Protein AF-A0A3D1D3R8-F1 (afdb_monomer_lite)

pLDDT: mean 83.35, std 15.34, range [38.34, 97.12]

Sequence (137 aa):
TVDLNFDRALYWVEAGAQPTDTVRNILKGEGVYMMKHLRGGVKKGAFDEAACQQKYDAWKAAKEQKLNAALDAQSKSRQEAATKALEAEKKVNEAIAKKVADKKAAEAAAKAEAEAAKAAEAAQAAEADNAEAPAEA

Structure (mmCIF, N/CA/C/O backbone):
data_AF-A0A3D1D3R8-F1
#
_entry.id   AF-A0A3D1D3R8-F1
#
loop_
_atom_site.group_PDB
_atom_site.id
_atom_site.type_symbol
_atom_site.label_atom_id
_atom_site.label_alt_id
_atom_site.label_comp_id
_atom_site.label_asym_id
_atom_site.label_entity_id
_atom_site.label_seq_id
_atom_site.pdbx_PDB_ins_code
_atom_site.Cartn_x
_atom_site.Cartn_y
_atom_site.Cartn_z
_atom_site.occupancy
_atom_site.B_iso_or_equiv
_atom_site.auth_seq_id
_atom_site.auth_comp_id
_atom_site.auth_asym_id
_atom_site.auth_atom_id
_atom_site.pdbx_PDB_model_num
ATOM 1 N N . THR A 1 1 ? -9.600 6.268 -8.036 1.00 74.12 1 THR A N 1
ATOM 2 C CA . THR A 1 1 ? -8.687 5.739 -9.069 1.00 74.12 1 THR A CA 1
ATOM 3 C C . THR A 1 1 ? -8.212 6.890 -9.924 1.00 74.12 1 THR A C 1
ATOM 5 O O . THR A 1 1 ? -8.973 7.838 -10.079 1.00 74.12 1 THR A O 1
ATOM 8 N N . VAL A 1 2 ? -6.966 6.859 -10.396 1.00 85.25 2 VAL A N 1
ATOM 9 C CA . VAL A 1 2 ? -6.411 7.865 -11.314 1.00 85.25 2 VAL A CA 1
ATOM 10 C C . VAL A 1 2 ? -6.528 7.315 -12.732 1.00 85.25 2 VAL A C 1
ATOM 12 O O . VAL A 1 2 ? -6.186 6.158 -12.949 1.00 85.25 2 VAL A O 1
ATOM 15 N N . ASP A 1 3 ? -7.024 8.121 -13.668 1.00 91.19 3 ASP A N 1
ATOM 16 C CA . ASP A 1 3 ? -7.025 7.780 -15.091 1.00 91.19 3 ASP A CA 1
ATOM 17 C C . ASP A 1 3 ? -5.826 8.452 -15.773 1.00 91.19 3 ASP A C 1
ATOM 19 O O . ASP A 1 3 ? -5.622 9.664 -15.653 1.00 91.19 3 ASP A O 1
ATOM 23 N N . LEU A 1 4 ? -4.989 7.650 -16.426 1.00 91.69 4 LEU A N 1
ATOM 24 C CA . LEU A 1 4 ? -3.727 8.080 -17.014 1.00 91.69 4 LEU A CA 1
ATOM 25 C C . LEU A 1 4 ? -3.515 7.380 -18.356 1.00 91.69 4 LEU A C 1
ATOM 27 O O . LEU A 1 4 ? -3.415 6.158 -18.429 1.00 91.69 4 LEU A O 1
ATOM 31 N N . ASN A 1 5 ? -3.312 8.171 -19.412 1.00 95.12 5 ASN A N 1
ATOM 32 C CA . ASN A 1 5 ? -2.810 7.644 -20.676 1.00 95.12 5 ASN A CA 1
ATOM 33 C C . ASN A 1 5 ? -1.328 7.251 -20.527 1.00 95.12 5 ASN A C 1
ATOM 35 O O . ASN A 1 5 ? -0.433 8.104 -20.557 1.00 95.12 5 ASN A O 1
ATOM 39 N N . PHE A 1 6 ? -1.088 5.953 -20.346 1.00 93.31 6 PHE A N 1
ATOM 40 C CA . PHE A 1 6 ? 0.223 5.392 -20.027 1.00 93.31 6 PHE A CA 1
ATOM 41 C C . PHE A 1 6 ? 1.275 5.679 -21.102 1.00 93.31 6 PHE A C 1
ATOM 43 O O . PHE A 1 6 ? 2.346 6.208 -20.793 1.00 93.31 6 PHE A O 1
ATOM 50 N N . ASP A 1 7 ? 0.957 5.394 -22.365 1.00 93.44 7 ASP A N 1
ATOM 51 C CA . ASP A 1 7 ? 1.889 5.571 -23.481 1.00 93.44 7 ASP A CA 1
ATOM 52 C C . ASP A 1 7 ? 2.272 7.036 -23.654 1.00 93.44 7 ASP A C 1
ATOM 54 O O . ASP A 1 7 ? 3.442 7.367 -23.888 1.00 93.44 7 ASP A O 1
ATOM 58 N N . ARG A 1 8 ? 1.302 7.944 -23.477 1.00 96.12 8 ARG A N 1
ATOM 59 C CA . ARG A 1 8 ? 1.583 9.367 -23.624 1.00 96.12 8 ARG A CA 1
ATOM 60 C C . ARG A 1 8 ? 2.390 9.929 -22.460 1.00 96.12 8 ARG A C 1
ATOM 62 O O . ARG A 1 8 ? 3.272 10.762 -22.683 1.00 96.12 8 ARG A O 1
ATOM 69 N N . ALA A 1 9 ? 2.129 9.468 -21.241 1.00 95.50 9 ALA A N 1
ATOM 70 C CA . ALA A 1 9 ? 2.942 9.817 -20.083 1.00 95.50 9 ALA A CA 1
ATOM 71 C C . ALA A 1 9 ? 4.386 9.324 -20.259 1.00 95.50 9 ALA A C 1
ATOM 73 O O . ALA A 1 9 ? 5.330 10.082 -20.029 1.00 95.50 9 ALA A O 1
ATOM 74 N N . LEU A 1 10 ? 4.562 8.090 -20.737 1.00 95.00 10 LEU A N 1
ATOM 75 C CA . LEU A 1 10 ? 5.874 7.511 -21.002 1.00 95.00 10 LEU A CA 1
ATOM 76 C C . LEU A 1 10 ? 6.649 8.316 -22.047 1.00 95.00 10 LEU A C 1
ATOM 78 O O . LEU A 1 10 ? 7.801 8.668 -21.797 1.00 95.00 10 LEU A O 1
ATOM 82 N N . TYR A 1 11 ? 6.006 8.688 -23.158 1.00 95.94 11 TYR A N 1
ATOM 83 C CA . TYR A 1 11 ? 6.613 9.541 -24.183 1.00 95.94 11 TYR A CA 1
ATOM 84 C C . TYR A 1 11 ? 7.186 10.836 -23.594 1.00 95.94 11 TYR A C 1
ATOM 86 O O . TYR A 1 11 ? 8.342 11.174 -23.843 1.00 95.94 11 TYR A O 1
ATOM 94 N N . TRP A 1 12 ? 6.399 11.566 -22.799 1.00 96.12 12 TRP A N 1
ATOM 95 C CA . TRP A 1 12 ? 6.833 12.861 -22.270 1.00 96.12 12 TRP A CA 1
ATOM 96 C C . TRP A 1 12 ? 7.988 12.722 -21.281 1.00 96.12 12 TRP A C 1
ATOM 98 O O . TRP A 1 12 ? 8.926 13.519 -21.310 1.00 96.12 12 TRP A O 1
ATOM 108 N N . VAL A 1 13 ? 7.959 11.695 -20.430 1.00 94.56 13 VAL A N 1
ATOM 109 C CA . VAL A 1 13 ? 9.050 11.433 -19.482 1.00 94.56 13 VAL A CA 1
ATOM 110 C C . VAL A 1 13 ? 10.314 10.957 -20.211 1.00 94.56 13 VAL A C 1
ATOM 112 O O . VAL A 1 13 ? 11.423 11.294 -19.794 1.00 94.56 13 VAL A O 1
ATOM 115 N N . GLU A 1 14 ? 10.187 10.204 -21.306 1.00 93.00 14 GLU A N 1
ATOM 116 C CA . GLU A 1 14 ? 11.317 9.867 -22.183 1.00 93.00 14 GLU A CA 1
ATOM 117 C C . GLU A 1 14 ? 11.885 11.104 -22.896 1.00 93.00 14 GLU A C 1
ATOM 119 O O . GLU A 1 14 ? 13.104 11.218 -23.009 1.00 93.00 14 GLU A O 1
ATOM 124 N N . ALA A 1 15 ? 11.035 12.060 -23.281 1.00 95.44 15 ALA A N 1
ATOM 125 C CA . ALA A 1 15 ? 11.423 13.337 -23.886 1.00 95.44 15 ALA A CA 1
ATOM 126 C C . ALA A 1 15 ? 12.019 14.359 -22.891 1.00 95.44 15 ALA A C 1
ATOM 128 O O . ALA A 1 15 ? 12.340 15.479 -23.280 1.00 95.44 15 ALA A O 1
ATOM 129 N N . GLY A 1 16 ? 12.178 13.994 -21.613 1.00 94.06 16 GLY A N 1
ATOM 130 C CA . GLY A 1 16 ? 12.835 14.829 -20.603 1.00 94.06 16 GLY A CA 1
ATOM 131 C C . GLY A 1 16 ? 11.898 15.666 -19.730 1.00 94.06 16 GLY A C 1
ATOM 132 O O . GLY A 1 16 ? 12.381 16.531 -18.999 1.00 94.06 16 GLY A O 1
ATOM 133 N N . ALA A 1 17 ? 10.585 15.409 -19.745 1.00 95.94 17 ALA A N 1
ATOM 134 C CA . ALA A 1 17 ? 9.653 16.092 -18.849 1.00 95.94 17 ALA A CA 1
ATOM 135 C C . ALA A 1 17 ? 10.089 15.973 -17.374 1.00 95.94 17 ALA A C 1
ATOM 137 O O . ALA A 1 17 ? 10.500 14.905 -16.911 1.00 95.94 17 ALA A O 1
ATOM 138 N N . GLN A 1 18 ? 9.973 17.078 -16.634 1.00 95.31 18 GLN A N 1
ATOM 139 C CA . GLN A 1 18 ? 10.277 17.161 -15.204 1.00 95.31 18 GLN A CA 1
ATOM 140 C C . GLN A 1 18 ? 8.975 17.232 -14.394 1.00 95.31 18 GLN A C 1
ATOM 142 O O . GLN A 1 18 ? 8.471 18.325 -14.136 1.00 95.31 18 GLN A O 1
ATOM 147 N N . PRO A 1 19 ? 8.389 16.086 -14.002 1.00 95.94 19 PRO A N 1
ATOM 148 C CA . PRO A 1 19 ? 7.198 16.085 -13.169 1.00 95.94 19 PRO A CA 1
ATOM 149 C C . PRO A 1 19 ? 7.514 16.573 -11.752 1.00 95.94 19 PRO A C 1
ATOM 151 O O . PRO A 1 19 ? 8.565 16.260 -11.175 1.00 95.94 19 PRO A O 1
ATOM 154 N N . THR A 1 20 ? 6.550 17.289 -11.176 1.00 97.12 20 THR A N 1
ATOM 155 C CA . THR A 1 20 ? 6.524 17.650 -9.754 1.00 97.12 20 THR A CA 1
ATOM 156 C C . THR A 1 20 ? 6.398 16.404 -8.878 1.00 97.12 20 THR A C 1
ATOM 158 O O . THR A 1 20 ? 6.090 15.315 -9.366 1.00 97.12 20 THR A O 1
ATOM 161 N N . ASP A 1 21 ? 6.650 16.531 -7.575 1.00 96.62 21 ASP A N 1
ATOM 162 C CA . ASP A 1 21 ? 6.823 15.357 -6.714 1.00 96.62 21 ASP A CA 1
ATOM 163 C C . ASP A 1 21 ? 5.560 14.487 -6.594 1.00 96.62 21 ASP A C 1
ATOM 165 O O . ASP A 1 21 ? 5.625 13.265 -6.727 1.00 96.62 21 ASP A O 1
ATOM 169 N N . THR A 1 22 ? 4.383 15.106 -6.479 1.00 95.94 22 THR A N 1
ATOM 170 C CA . THR A 1 22 ? 3.102 14.385 -6.466 1.00 95.94 22 THR A CA 1
ATOM 171 C C . THR A 1 22 ? 2.862 13.630 -7.775 1.00 95.94 22 THR A C 1
ATOM 173 O O . THR A 1 22 ? 2.539 12.443 -7.753 1.00 95.94 22 THR A O 1
ATOM 176 N N . VAL A 1 23 ? 3.083 14.280 -8.924 1.00 95.38 23 VAL A N 1
ATOM 177 C CA . VAL A 1 23 ? 2.919 13.654 -10.248 1.00 95.38 23 VAL A CA 1
ATOM 178 C C . VAL A 1 23 ? 3.936 12.532 -10.435 1.00 95.38 23 VAL A C 1
ATOM 180 O O . VAL A 1 23 ? 3.599 11.454 -10.915 1.00 95.38 23 VAL A O 1
ATOM 183 N N . ARG A 1 24 ? 5.177 12.739 -9.995 1.00 95.25 24 ARG A N 1
ATOM 184 C CA . ARG A 1 24 ? 6.228 11.722 -10.023 1.00 95.25 24 ARG A CA 1
ATOM 185 C C . ARG A 1 24 ? 5.827 10.492 -9.210 1.00 95.25 24 ARG A C 1
ATOM 187 O O . ARG A 1 24 ? 6.070 9.377 -9.665 1.00 95.25 24 ARG A O 1
ATOM 194 N N . ASN A 1 25 ? 5.213 10.673 -8.043 1.00 94.62 25 ASN A N 1
ATOM 195 C CA . ASN A 1 25 ? 4.735 9.564 -7.217 1.00 94.62 25 ASN A CA 1
ATOM 196 C C . ASN A 1 25 ? 3.602 8.790 -7.898 1.00 94.62 25 ASN A C 1
ATOM 198 O O . ASN A 1 25 ? 3.648 7.561 -7.909 1.00 94.62 25 ASN A O 1
ATOM 202 N N . ILE A 1 26 ? 2.666 9.485 -8.550 1.00 94.25 26 ILE A N 1
ATOM 203 C CA . ILE A 1 26 ? 1.611 8.857 -9.361 1.00 94.25 26 ILE A CA 1
ATOM 204 C C . ILE A 1 26 ? 2.233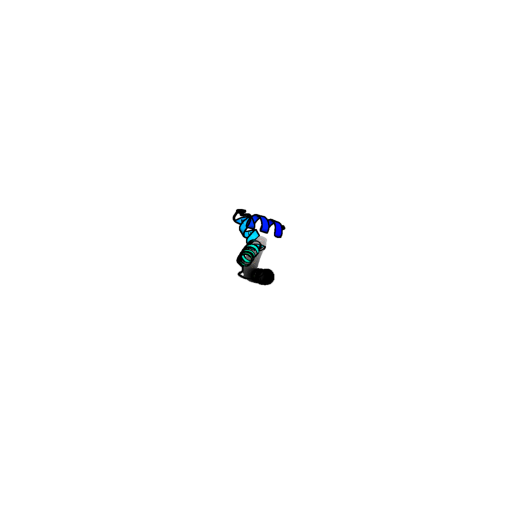 8.045 -10.507 1.00 94.25 26 ILE A C 1
ATOM 206 O O . ILE A 1 26 ? 1.997 6.846 -10.616 1.00 94.25 26 ILE A O 1
ATOM 210 N N . LEU A 1 27 ? 3.125 8.643 -11.302 1.00 95.00 27 LEU A N 1
ATOM 211 C CA . LEU A 1 27 ? 3.781 7.977 -12.437 1.00 95.00 27 LEU A CA 1
ATOM 212 C C . LEU A 1 27 ? 4.658 6.780 -12.020 1.00 95.00 27 LEU A C 1
ATOM 214 O O . LEU A 1 27 ? 4.798 5.811 -12.768 1.00 95.00 27 LEU A O 1
ATOM 218 N N . LYS A 1 28 ? 5.273 6.829 -10.832 1.00 92.62 28 LYS A N 1
ATOM 219 C CA . LYS A 1 28 ? 5.991 5.690 -10.229 1.00 92.62 28 LYS A CA 1
ATOM 220 C C . LYS A 1 28 ? 5.037 4.594 -9.748 1.00 92.62 28 LYS A C 1
ATOM 222 O O . LYS A 1 28 ? 5.404 3.417 -9.767 1.00 92.62 28 LYS A O 1
ATOM 227 N N . GLY A 1 29 ? 3.863 4.978 -9.254 1.00 92.19 29 GLY A N 1
ATOM 228 C CA . GLY A 1 29 ? 2.794 4.074 -8.840 1.00 92.19 29 GLY A CA 1
ATOM 229 C C . GLY A 1 29 ? 2.266 3.271 -10.019 1.00 92.19 29 GLY A C 1
ATOM 230 O O . GLY A 1 29 ? 2.309 2.046 -9.964 1.00 92.19 29 GLY A O 1
ATOM 231 N N . GLU A 1 30 ? 1.903 3.972 -11.093 1.00 91.62 30 GLU A N 1
ATOM 232 C CA . GLU A 1 30 ? 1.314 3.391 -12.308 1.00 91.62 30 GLU A CA 1
ATOM 233 C C . GLU A 1 30 ? 2.313 2.619 -13.183 1.00 91.62 30 GLU A C 1
ATOM 235 O O . GLU A 1 30 ? 1.916 1.856 -14.054 1.00 91.62 30 GLU A O 1
ATOM 240 N N . GLY A 1 31 ? 3.621 2.784 -12.957 1.00 93.81 31 GLY A N 1
ATOM 241 C CA . GLY A 1 31 ? 4.661 1.990 -13.625 1.00 93.81 31 GLY A CA 1
ATOM 242 C C . GLY A 1 31 ? 5.349 2.663 -14.810 1.00 93.81 31 GLY A C 1
ATOM 243 O O . GLY A 1 31 ? 6.302 2.102 -15.350 1.00 93.81 31 GLY A O 1
ATOM 244 N N . VAL A 1 32 ? 4.985 3.900 -15.155 1.00 95.12 32 VAL A N 1
ATOM 245 C CA . VAL A 1 32 ? 5.609 4.677 -16.247 1.00 95.12 32 VAL A CA 1
ATOM 246 C C . VAL A 1 32 ? 7.132 4.763 -16.076 1.00 95.12 32 VAL A C 1
ATOM 248 O O . VAL A 1 32 ? 7.898 4.534 -17.012 1.00 95.12 32 VAL A O 1
ATOM 251 N N . TYR A 1 33 ? 7.602 5.021 -14.852 1.00 94.56 33 TYR A N 1
ATOM 252 C CA . TYR A 1 33 ? 9.040 5.066 -14.558 1.00 94.56 33 TYR A CA 1
ATOM 253 C C . TYR A 1 33 ? 9.728 3.696 -14.632 1.00 94.56 33 TYR A C 1
ATOM 255 O O . TYR A 1 33 ? 10.904 3.637 -14.997 1.00 94.56 33 TYR A O 1
ATOM 263 N N . MET A 1 34 ? 9.020 2.609 -14.308 1.00 95.06 34 MET A N 1
ATOM 264 C CA . MET A 1 34 ? 9.567 1.256 -14.427 1.00 95.06 34 MET A CA 1
ATOM 265 C C . MET A 1 34 ? 9.744 0.886 -15.901 1.00 95.06 34 MET A C 1
ATOM 267 O O . MET A 1 34 ? 10.822 0.451 -16.302 1.00 95.06 34 MET A O 1
ATOM 271 N N . MET A 1 35 ? 8.736 1.167 -16.730 1.00 94.19 35 MET A N 1
ATOM 272 C CA . MET A 1 35 ? 8.809 0.924 -18.170 1.00 94.19 35 MET A CA 1
ATOM 273 C C . MET A 1 35 ? 9.924 1.743 -18.830 1.00 94.19 35 MET A C 1
ATOM 275 O O . MET A 1 35 ? 10.701 1.209 -19.619 1.00 94.19 35 MET A O 1
ATOM 279 N N . LYS A 1 36 ? 10.096 3.013 -18.435 1.00 94.56 36 LYS A N 1
ATOM 280 C CA . LYS A 1 36 ? 11.226 3.843 -18.887 1.00 94.56 36 LYS A CA 1
ATOM 281 C C . LYS A 1 36 ? 12.584 3.234 -18.529 1.00 94.56 36 LYS A C 1
ATOM 283 O O . LYS A 1 36 ? 13.505 3.272 -19.345 1.00 94.56 36 LYS A O 1
ATOM 288 N N . HIS A 1 37 ? 12.739 2.707 -17.313 1.00 93.81 37 HIS A N 1
ATOM 289 C CA . HIS A 1 37 ? 13.988 2.075 -16.885 1.00 93.81 37 HIS A CA 1
ATOM 290 C C . HIS A 1 37 ? 14.298 0.827 -17.720 1.00 93.81 37 HIS A C 1
ATOM 292 O O . HIS A 1 37 ? 15.410 0.695 -18.234 1.00 93.81 37 HIS A O 1
ATOM 298 N N . LEU A 1 38 ? 13.303 -0.041 -17.915 1.00 94.56 38 LEU A N 1
ATOM 299 C CA . LEU A 1 38 ? 13.461 -1.277 -18.678 1.00 94.56 38 LEU A CA 1
ATOM 300 C C . LEU A 1 38 ? 13.737 -1.001 -20.162 1.00 94.56 38 LEU A C 1
ATOM 302 O O . LEU A 1 38 ? 14.704 -1.535 -20.703 1.00 94.56 38 LEU A O 1
ATOM 306 N N . ARG A 1 39 ? 12.997 -0.079 -20.792 1.00 92.75 39 ARG A N 1
ATOM 307 C CA . ARG A 1 39 ? 13.273 0.385 -22.165 1.00 92.75 39 ARG A CA 1
ATOM 308 C C . ARG A 1 39 ? 14.656 1.003 -22.317 1.00 92.75 39 ARG A C 1
ATOM 310 O O . ARG A 1 39 ? 15.290 0.840 -23.353 1.00 92.75 39 ARG A O 1
ATOM 317 N N . GLY A 1 40 ? 15.151 1.693 -21.291 1.00 93.31 40 GLY A N 1
ATOM 318 C CA . GLY A 1 40 ? 16.531 2.173 -21.256 1.00 93.31 40 GLY A CA 1
ATOM 319 C C . GLY A 1 40 ? 17.557 1.035 -21.311 1.00 93.31 40 GLY A C 1
ATOM 320 O O . GLY A 1 40 ? 18.598 1.196 -21.942 1.00 93.31 40 GLY A O 1
ATOM 321 N N . GLY A 1 41 ? 17.259 -0.111 -20.693 1.00 92.44 41 GLY A N 1
ATOM 322 C CA . GLY A 1 41 ? 18.051 -1.340 -20.801 1.00 92.44 41 GLY A CA 1
ATOM 323 C C . GLY A 1 41 ? 18.001 -1.953 -22.201 1.00 92.44 41 GLY A C 1
ATOM 324 O O . GLY A 1 41 ? 19.051 -2.288 -22.745 1.00 92.44 41 GLY A O 1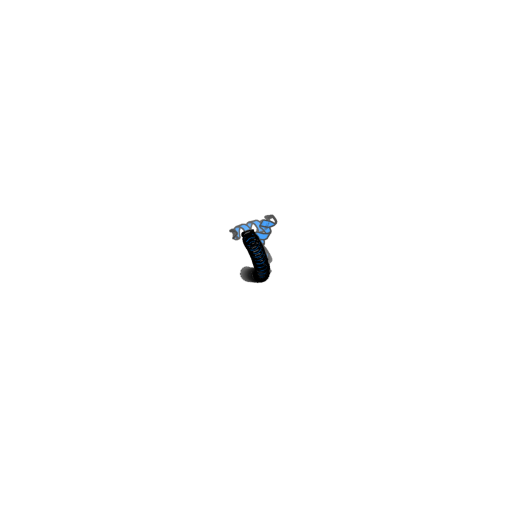
ATOM 325 N N . VAL A 1 42 ? 16.815 -2.002 -22.817 1.00 94.19 42 VAL A N 1
ATOM 326 C CA . VAL A 1 42 ? 16.640 -2.480 -24.202 1.00 94.19 42 VAL A CA 1
ATOM 327 C C . VAL A 1 42 ? 17.410 -1.610 -25.197 1.00 94.19 42 VAL A C 1
ATOM 329 O O . VAL A 1 42 ? 18.196 -2.126 -25.984 1.00 94.19 42 VAL A O 1
ATOM 332 N N . LYS A 1 43 ? 17.283 -0.277 -25.108 1.00 92.19 43 LYS A N 1
ATOM 333 C CA . LYS A 1 43 ? 18.021 0.676 -25.965 1.00 92.19 43 LYS A CA 1
ATOM 334 C C . LYS A 1 43 ? 19.544 0.536 -25.833 1.00 92.19 43 LYS A C 1
ATOM 336 O O . LYS A 1 43 ? 20.271 0.874 -26.758 1.00 92.19 43 LYS A O 1
ATOM 341 N N . LYS A 1 44 ? 20.024 0.054 -24.684 1.00 94.81 44 LYS A N 1
ATOM 342 C CA . LYS A 1 44 ? 21.444 -0.219 -24.415 1.00 94.81 44 LYS A CA 1
ATOM 343 C C . LYS A 1 44 ? 21.868 -1.654 -24.759 1.00 94.81 44 LYS A C 1
ATOM 345 O O . LYS A 1 44 ? 23.024 -1.993 -24.536 1.00 94.81 44 LYS A O 1
ATOM 350 N N . GLY A 1 45 ? 20.959 -2.490 -25.262 1.00 92.12 45 GLY A N 1
ATOM 351 C CA . GLY A 1 45 ? 21.234 -3.880 -25.633 1.00 92.12 45 GLY A CA 1
ATOM 352 C C . GLY A 1 45 ? 21.387 -4.843 -24.452 1.00 92.12 45 GLY A C 1
ATOM 353 O O . GLY A 1 45 ? 21.944 -5.920 -24.624 1.00 92.12 45 GLY A O 1
ATOM 354 N N . ALA A 1 46 ? 20.921 -4.485 -23.250 1.00 93.19 46 ALA A N 1
ATOM 355 C CA . ALA A 1 46 ? 21.047 -5.350 -22.073 1.00 93.19 46 ALA A CA 1
ATOM 356 C C . ALA A 1 46 ? 20.104 -6.570 -22.112 1.00 93.19 46 ALA A C 1
ATOM 358 O O . ALA A 1 46 ? 20.387 -7.584 -21.478 1.00 93.19 46 ALA A O 1
ATOM 359 N N . PHE A 1 47 ? 18.958 -6.445 -22.785 1.00 93.75 47 PHE A N 1
ATOM 360 C CA . PHE A 1 47 ? 17.956 -7.493 -23.009 1.00 93.75 47 PHE A CA 1
ATOM 361 C C . PHE A 1 47 ? 16.972 -7.039 -24.103 1.00 93.75 47 PHE A C 1
ATOM 363 O O . PHE A 1 47 ? 16.996 -5.876 -24.507 1.00 93.75 47 PHE A O 1
ATOM 370 N N . ASP A 1 48 ? 16.120 -7.944 -24.583 1.00 93.94 48 ASP A N 1
ATOM 371 C CA . ASP A 1 48 ? 15.143 -7.689 -25.646 1.00 93.94 48 ASP A CA 1
ATOM 372 C C . ASP A 1 48 ? 13.809 -7.108 -25.131 1.00 93.94 48 ASP A C 1
ATOM 374 O O . ASP A 1 48 ? 13.545 -7.001 -23.928 1.00 93.94 48 ASP A O 1
ATOM 378 N N . GLU A 1 49 ? 12.942 -6.699 -26.060 1.00 90.62 49 GLU A N 1
ATOM 379 C CA . GLU A 1 49 ? 11.616 -6.158 -25.732 1.00 90.62 49 GLU A CA 1
ATOM 380 C C . GLU A 1 49 ? 10.714 -7.194 -25.043 1.00 90.62 49 GLU A C 1
ATOM 382 O O . GLU A 1 49 ? 9.917 -6.838 -24.173 1.00 90.62 49 GLU A O 1
ATOM 387 N N . ALA A 1 50 ? 10.884 -8.481 -25.355 1.00 93.38 50 ALA A N 1
ATOM 388 C CA . ALA A 1 50 ? 10.134 -9.558 -24.718 1.00 93.38 50 ALA A CA 1
ATOM 389 C C . ALA A 1 50 ? 10.483 -9.683 -23.224 1.00 93.38 50 ALA A C 1
ATOM 391 O O . ALA A 1 50 ? 9.589 -9.685 -22.373 1.00 93.38 50 ALA A O 1
ATOM 392 N N . ALA A 1 51 ? 11.771 -9.695 -22.874 1.00 93.31 51 ALA A N 1
ATOM 393 C CA . ALA A 1 51 ? 12.220 -9.707 -21.485 1.00 93.31 51 ALA A CA 1
ATOM 394 C C . ALA A 1 51 ? 11.860 -8.408 -20.748 1.00 93.31 51 ALA A C 1
ATOM 396 O O . ALA A 1 51 ? 11.636 -8.430 -19.535 1.00 93.31 51 ALA A O 1
ATOM 397 N N . CYS A 1 52 ? 11.787 -7.275 -21.455 1.00 93.12 52 CYS A N 1
ATOM 398 C CA . CYS A 1 52 ? 11.275 -6.021 -20.901 1.00 93.12 52 CYS A CA 1
ATOM 399 C C . CYS A 1 52 ? 9.828 -6.182 -20.428 1.00 93.12 52 CYS A C 1
ATOM 401 O O . CYS A 1 52 ? 9.530 -5.871 -19.272 1.00 93.12 52 CYS A O 1
ATOM 403 N N . GLN A 1 53 ? 8.950 -6.706 -21.286 1.00 93.56 53 GLN A N 1
ATOM 404 C CA . GLN A 1 53 ? 7.543 -6.889 -20.944 1.00 93.56 53 GLN A CA 1
ATOM 405 C C . GLN A 1 53 ? 7.370 -7.890 -19.796 1.00 93.56 53 GLN A C 1
ATOM 407 O O . GLN A 1 53 ? 6.700 -7.582 -18.816 1.00 93.56 53 GLN A O 1
ATOM 412 N N . GLN A 1 54 ? 8.075 -9.025 -19.832 1.00 95.69 54 GLN A N 1
ATOM 413 C CA . GLN A 1 54 ? 8.019 -10.019 -18.753 1.00 95.69 54 GLN A CA 1
ATOM 414 C C . GLN A 1 54 ? 8.440 -9.447 -17.392 1.00 95.69 54 GLN A C 1
ATOM 416 O O . GLN A 1 54 ? 7.788 -9.691 -16.377 1.00 95.69 54 GLN A O 1
ATOM 421 N N . LYS A 1 55 ? 9.521 -8.657 -17.352 1.00 94.12 55 LYS A N 1
ATOM 422 C CA . LYS A 1 55 ? 9.970 -7.991 -16.118 1.00 94.12 55 LYS A CA 1
ATOM 423 C C . LYS A 1 55 ? 8.963 -6.950 -15.636 1.00 94.12 55 LYS A C 1
ATOM 425 O O . LYS A 1 55 ? 8.780 -6.802 -14.427 1.00 94.12 55 LYS A O 1
ATOM 430 N N . TYR A 1 56 ? 8.332 -6.231 -16.561 1.00 95.19 56 TYR A N 1
ATOM 431 C CA . TYR A 1 56 ? 7.298 -5.257 -16.238 1.00 95.19 56 TYR A CA 1
ATOM 432 C C . TYR A 1 56 ? 6.060 -5.929 -15.634 1.00 95.19 56 TYR A C 1
ATOM 434 O O . TYR A 1 56 ? 5.592 -5.507 -14.576 1.00 95.19 56 TYR A O 1
ATOM 442 N N . ASP A 1 57 ? 5.589 -7.015 -16.241 1.00 95.19 57 ASP A N 1
ATOM 443 C CA . ASP A 1 57 ? 4.425 -7.767 -15.769 1.00 95.19 57 ASP A CA 1
ATOM 444 C C . ASP A 1 57 ? 4.695 -8.409 -14.402 1.00 95.19 57 ASP A C 1
ATOM 446 O O . ASP A 1 57 ? 3.878 -8.298 -13.486 1.00 95.19 57 ASP A O 1
ATOM 450 N N . ALA A 1 58 ? 5.885 -8.990 -14.210 1.00 96.38 58 ALA A N 1
ATOM 451 C CA . ALA A 1 58 ? 6.310 -9.523 -12.917 1.00 96.38 58 ALA A CA 1
ATOM 452 C C . ALA A 1 58 ? 6.367 -8.433 -11.833 1.00 96.38 58 ALA A C 1
ATOM 454 O O . ALA A 1 58 ? 5.925 -8.643 -10.700 1.00 96.38 58 ALA A O 1
ATOM 455 N N . TRP A 1 59 ? 6.878 -7.246 -12.171 1.00 96.00 59 TRP A N 1
ATOM 456 C CA . TRP A 1 59 ? 6.877 -6.107 -11.257 1.00 96.00 59 TRP A CA 1
ATOM 457 C C . TRP A 1 59 ? 5.456 -5.660 -10.905 1.00 96.00 59 TRP A C 1
ATOM 459 O O . TRP A 1 59 ? 5.179 -5.397 -9.731 1.00 96.00 59 TRP A O 1
ATOM 469 N N . LYS A 1 60 ? 4.558 -5.597 -11.894 1.00 93.81 60 LYS A N 1
ATOM 470 C CA . LYS A 1 60 ? 3.162 -5.202 -11.696 1.00 93.81 60 LYS A CA 1
ATOM 471 C C . LYS A 1 60 ? 2.447 -6.181 -10.765 1.00 93.81 60 LYS A C 1
ATOM 473 O O . LYS A 1 60 ? 1.877 -5.748 -9.766 1.00 93.81 60 LYS A O 1
ATOM 478 N N . ALA A 1 61 ? 2.590 -7.483 -11.005 1.00 94.94 61 ALA A N 1
ATOM 479 C CA . ALA A 1 61 ? 2.037 -8.524 -10.143 1.00 94.94 61 ALA A CA 1
ATOM 480 C C . ALA A 1 61 ? 2.570 -8.425 -8.702 1.00 94.94 61 ALA A C 1
ATOM 482 O O . ALA A 1 61 ? 1.799 -8.441 -7.743 1.00 94.94 61 ALA A O 1
ATOM 483 N N . ALA A 1 62 ? 3.882 -8.238 -8.526 1.00 95.12 62 ALA A N 1
ATOM 484 C CA . ALA A 1 62 ? 4.476 -8.070 -7.199 1.00 95.12 62 ALA A CA 1
ATOM 485 C C . ALA A 1 62 ? 3.977 -6.799 -6.484 1.00 95.12 62 ALA A C 1
ATOM 487 O O . ALA A 1 62 ? 3.859 -6.773 -5.256 1.00 95.12 62 ALA A O 1
ATOM 488 N N . LYS A 1 63 ? 3.695 -5.725 -7.230 1.00 92.81 63 LYS A N 1
ATOM 489 C CA . LYS A 1 63 ? 3.138 -4.481 -6.687 1.00 92.81 63 LYS A CA 1
ATOM 490 C C . LYS A 1 63 ? 1.688 -4.667 -6.242 1.00 92.81 63 LYS A C 1
ATOM 492 O O . LYS A 1 63 ? 1.360 -4.265 -5.127 1.00 92.81 63 LYS A O 1
ATOM 497 N N . GLU A 1 64 ? 0.859 -5.302 -7.065 1.00 91.38 64 GLU A N 1
ATOM 498 C CA . GLU A 1 64 ? -0.533 -5.631 -6.734 1.00 91.38 64 GLU A CA 1
ATOM 499 C C . GLU A 1 64 ? -0.611 -6.527 -5.491 1.00 91.38 64 GLU A C 1
ATOM 501 O O . GLU A 1 64 ? -1.356 -6.226 -4.561 1.00 91.38 64 GLU A O 1
ATOM 506 N N . GLN A 1 65 ? 0.242 -7.551 -5.397 1.00 94.62 65 GLN A N 1
ATOM 507 C CA . GLN A 1 65 ? 0.336 -8.401 -4.206 1.00 94.62 65 GLN A CA 1
ATOM 508 C C . GLN A 1 65 ? 0.685 -7.607 -2.941 1.00 94.62 65 GLN A C 1
ATOM 510 O O . GLN A 1 65 ? 0.058 -7.797 -1.900 1.00 94.62 65 GLN A O 1
ATOM 515 N N . LYS A 1 66 ? 1.657 -6.689 -3.017 1.00 93.12 66 LYS A N 1
ATOM 516 C CA . LYS A 1 66 ? 2.029 -5.834 -1.877 1.00 93.12 66 LYS A CA 1
ATOM 517 C C . LYS A 1 66 ? 0.894 -4.902 -1.456 1.00 93.12 66 LYS A C 1
ATOM 519 O O . LYS A 1 66 ? 0.707 -4.692 -0.260 1.00 93.12 66 LYS A O 1
ATOM 524 N N . LEU A 1 67 ? 0.154 -4.346 -2.414 1.00 91.12 67 LEU A N 1
ATOM 525 C CA . LEU A 1 67 ? -0.997 -3.487 -2.128 1.00 91.12 67 LEU A CA 1
ATOM 526 C C . LEU A 1 67 ? -2.125 -4.273 -1.461 1.00 91.12 67 LEU A C 1
ATOM 528 O O . LEU A 1 67 ? -2.645 -3.822 -0.444 1.00 91.12 67 LEU A O 1
ATOM 532 N N . ASN A 1 68 ? -2.444 -5.461 -1.973 1.00 92.56 68 ASN A N 1
ATOM 533 C CA . ASN A 1 68 ? -3.450 -6.334 -1.373 1.00 92.56 68 ASN A CA 1
ATOM 534 C C . ASN A 1 68 ? -3.050 -6.747 0.049 1.00 92.56 68 ASN A C 1
ATOM 536 O O . ASN A 1 68 ? -3.848 -6.616 0.970 1.00 92.56 68 ASN A O 1
ATOM 540 N N . ALA A 1 69 ? -1.788 -7.127 0.270 1.00 94.69 69 ALA A N 1
ATOM 541 C CA . ALA A 1 69 ? -1.295 -7.461 1.605 1.00 94.69 69 ALA A CA 1
ATOM 542 C C . ALA A 1 69 ? -1.386 -6.276 2.588 1.00 94.69 69 ALA A C 1
ATOM 544 O O . ALA A 1 69 ? -1.734 -6.463 3.755 1.00 94.69 69 ALA A O 1
ATOM 545 N N . ALA A 1 70 ? -1.096 -5.053 2.131 1.00 92.62 70 ALA A N 1
ATOM 546 C CA . ALA A 1 70 ? -1.241 -3.849 2.947 1.00 92.62 70 ALA A CA 1
ATOM 547 C C . ALA A 1 70 ? -2.713 -3.547 3.271 1.00 92.62 70 ALA A C 1
ATOM 549 O O . ALA A 1 70 ? -3.027 -3.203 4.412 1.00 92.62 70 ALA A O 1
ATOM 550 N N . LEU A 1 71 ? -3.613 -3.716 2.297 1.00 92.56 71 LEU A N 1
ATOM 551 C CA . LEU A 1 71 ? -5.054 -3.563 2.489 1.00 92.56 71 LEU A CA 1
ATOM 552 C C . LEU A 1 71 ? -5.586 -4.575 3.512 1.00 92.56 71 LEU A C 1
ATOM 554 O O . LEU A 1 71 ? -6.307 -4.196 4.436 1.00 92.56 71 LEU A O 1
ATOM 558 N N . ASP A 1 72 ? -5.178 -5.838 3.398 1.00 93.69 72 ASP A N 1
ATOM 559 C CA . ASP A 1 72 ? -5.562 -6.902 4.325 1.00 93.69 72 ASP A CA 1
ATOM 560 C C . ASP A 1 72 ? -5.052 -6.625 5.741 1.00 93.69 72 ASP A C 1
ATOM 562 O O . ASP A 1 72 ? -5.797 -6.765 6.713 1.00 93.69 72 ASP A O 1
ATOM 566 N N . ALA A 1 73 ? -3.797 -6.186 5.876 1.00 94.25 73 ALA A N 1
ATOM 567 C CA . ALA A 1 73 ? -3.224 -5.801 7.163 1.00 94.25 73 ALA A CA 1
ATOM 568 C C . ALA A 1 73 ? -3.979 -4.617 7.790 1.00 94.25 73 ALA A C 1
ATOM 570 O O . ALA A 1 73 ? -4.291 -4.640 8.983 1.00 94.25 73 ALA A O 1
ATOM 571 N N . GLN A 1 74 ? -4.330 -3.606 6.991 1.00 94.19 74 GLN A N 1
ATOM 572 C CA . GLN A 1 74 ? -5.102 -2.453 7.451 1.00 94.19 74 GLN A CA 1
ATOM 573 C C . GLN A 1 74 ? -6.526 -2.845 7.868 1.00 94.19 74 GLN A C 1
ATOM 575 O O . GLN A 1 74 ? -7.023 -2.356 8.884 1.00 94.19 74 GLN A O 1
ATOM 580 N N . SER A 1 75 ? -7.177 -3.733 7.115 1.00 93.25 75 SER A N 1
ATOM 581 C CA . SER A 1 75 ? -8.507 -4.254 7.438 1.00 93.25 75 SER A CA 1
ATOM 582 C C . SER A 1 75 ? -8.500 -5.017 8.765 1.00 93.25 75 SER A C 1
ATOM 584 O O . SER A 1 75 ? -9.294 -4.710 9.655 1.00 93.25 75 SER A O 1
ATOM 586 N N . LYS A 1 76 ? -7.537 -5.929 8.951 1.00 93.69 76 LYS A N 1
ATOM 587 C CA . LYS A 1 76 ? -7.352 -6.673 10.208 1.00 93.69 76 LYS A CA 1
ATOM 588 C C . LYS A 1 76 ? -7.086 -5.739 11.384 1.00 93.69 76 LYS A C 1
ATOM 590 O O . LYS A 1 76 ? -7.771 -5.826 12.395 1.00 93.69 76 LYS A O 1
ATOM 595 N N . SER A 1 77 ? -6.174 -4.779 11.225 1.00 93.56 77 SER A N 1
ATOM 596 C CA . SER A 1 77 ? -5.877 -3.794 12.271 1.00 93.56 77 SER A CA 1
ATOM 597 C C . SER A 1 77 ? -7.108 -2.967 12.661 1.00 93.56 77 SER A C 1
ATOM 599 O O . SER A 1 77 ? -7.348 -2.737 13.846 1.00 93.56 77 SER A O 1
ATOM 601 N N . ARG A 1 78 ? -7.933 -2.560 11.687 1.00 92.00 78 ARG A N 1
ATOM 602 C CA . ARG A 1 78 ? -9.200 -1.862 11.951 1.00 92.00 78 ARG A CA 1
ATOM 603 C C . ARG A 1 78 ? -10.201 -2.733 12.701 1.00 92.00 78 ARG A C 1
ATOM 605 O O . ARG A 1 78 ? -10.845 -2.237 13.621 1.00 92.00 78 ARG A O 1
ATOM 612 N N . GLN A 1 79 ? -10.328 -4.004 12.328 1.00 92.38 79 GLN A N 1
ATOM 613 C CA . GLN A 1 79 ? -11.202 -4.948 13.025 1.00 92.38 79 GLN A CA 1
ATOM 614 C C . GLN A 1 79 ? -10.736 -5.167 14.468 1.00 92.38 79 GLN A C 1
ATOM 616 O O . GLN A 1 79 ? -11.543 -5.050 15.382 1.00 92.38 79 GLN A O 1
ATOM 621 N N . GLU A 1 80 ? -9.440 -5.387 14.690 1.00 91.56 80 GLU A N 1
ATOM 622 C CA . GLU A 1 80 ? -8.861 -5.538 16.031 1.00 91.56 80 GLU A CA 1
ATOM 623 C C . GLU A 1 80 ? -9.012 -4.279 16.894 1.00 91.56 80 GLU A C 1
ATOM 625 O O . GLU A 1 80 ? -9.238 -4.366 18.100 1.00 91.56 80 GLU A O 1
ATOM 630 N N . ALA A 1 81 ? -8.885 -3.089 16.302 1.00 90.94 81 ALA A N 1
ATOM 631 C CA . ALA A 1 81 ? -9.129 -1.839 17.013 1.00 90.94 81 ALA A CA 1
ATOM 632 C C . ALA A 1 81 ? -10.609 -1.696 17.401 1.00 90.94 81 ALA A C 1
ATOM 634 O O . ALA A 1 81 ? -10.911 -1.289 18.522 1.00 90.94 81 ALA A O 1
ATOM 635 N N . ALA A 1 82 ? -11.529 -2.069 16.506 1.00 89.06 82 ALA A N 1
ATOM 636 C CA . ALA A 1 82 ? -12.964 -2.028 16.767 1.00 89.06 82 ALA A CA 1
ATOM 637 C C . ALA A 1 82 ? -13.394 -3.037 17.844 1.00 89.06 82 ALA A C 1
ATOM 639 O O . ALA A 1 82 ? -14.190 -2.691 18.715 1.00 89.06 82 ALA A O 1
ATOM 640 N N . THR A 1 83 ? -12.850 -4.259 1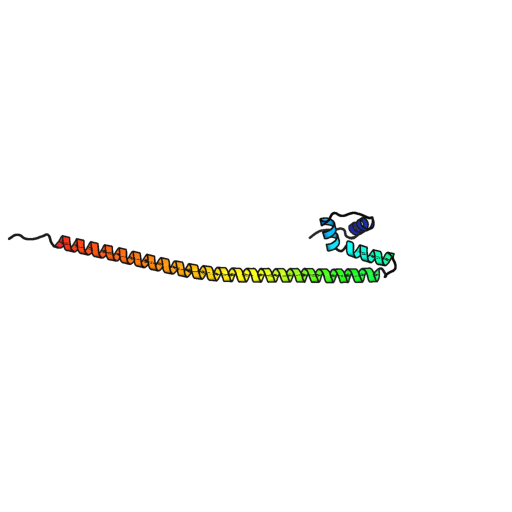7.844 1.00 89.50 83 THR A N 1
ATOM 641 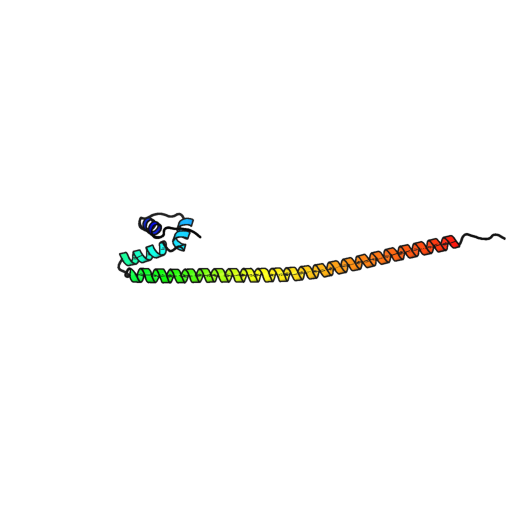C CA . THR A 1 83 ? -13.150 -5.245 18.894 1.00 89.50 83 THR A CA 1
ATOM 642 C C . THR A 1 83 ? -12.630 -4.789 20.252 1.00 89.50 83 THR A C 1
ATOM 644 O O . THR A 1 83 ? -13.379 -4.827 21.226 1.00 89.50 83 THR A O 1
ATOM 647 N N . LYS A 1 84 ? -11.399 -4.265 20.320 1.00 89.44 84 LYS A N 1
ATOM 648 C CA . LYS A 1 84 ? -10.839 -3.692 21.556 1.00 89.44 84 LYS A CA 1
ATOM 649 C C . LYS A 1 84 ? -11.659 -2.507 22.070 1.00 89.44 84 LYS A C 1
ATOM 651 O O . LYS A 1 84 ? -11.882 -2.407 23.275 1.00 89.44 84 LYS A O 1
ATOM 656 N N . ALA A 1 85 ? -12.124 -1.631 21.177 1.00 87.50 85 ALA A N 1
ATOM 657 C CA . ALA A 1 85 ? -12.997 -0.518 21.544 1.00 87.50 85 ALA A CA 1
ATOM 658 C C . ALA A 1 85 ? -14.334 -1.018 22.118 1.00 87.50 85 ALA A C 1
ATOM 660 O O . ALA A 1 85 ? -14.722 -0.590 23.201 1.00 87.50 85 ALA A O 1
ATOM 661 N N . LEU A 1 86 ? -14.980 -1.996 21.472 1.00 85.75 86 LEU A N 1
ATOM 662 C CA . LEU A 1 86 ? -16.229 -2.583 21.972 1.00 85.75 86 LEU A CA 1
ATOM 663 C C . LEU A 1 86 ? -16.060 -3.288 23.323 1.00 85.75 86 LEU A C 1
ATOM 665 O O . LEU A 1 86 ? -16.938 -3.201 24.179 1.00 85.75 86 LEU A O 1
ATOM 669 N N . GLU A 1 87 ? -14.954 -3.994 23.548 1.00 85.12 87 GLU A N 1
ATOM 670 C CA . GLU A 1 87 ? -14.669 -4.612 24.848 1.00 85.12 87 GLU A CA 1
ATOM 671 C C . GLU A 1 87 ? -14.463 -3.568 25.950 1.00 85.12 87 GLU A C 1
ATOM 673 O O . GLU A 1 87 ? -14.939 -3.752 27.074 1.00 85.12 87 GLU A O 1
ATOM 678 N N . ALA A 1 88 ? -13.778 -2.465 25.639 1.00 85.19 88 ALA A N 1
ATOM 679 C CA . ALA A 1 88 ? -13.609 -1.355 26.567 1.00 85.19 88 ALA A CA 1
ATOM 680 C C . ALA A 1 88 ? -14.955 -0.686 26.888 1.00 85.19 88 ALA A C 1
ATOM 682 O O . ALA A 1 88 ? -15.264 -0.469 28.061 1.00 85.19 88 ALA A O 1
ATOM 683 N N . GLU A 1 89 ? -15.788 -0.435 25.877 1.00 78.56 89 GLU A N 1
ATOM 684 C CA . GLU A 1 89 ? -17.132 0.125 26.050 1.00 78.56 89 GLU A CA 1
ATOM 685 C C . GLU A 1 89 ? -18.027 -0.776 26.908 1.00 78.56 89 GLU A C 1
ATOM 687 O O . GLU A 1 89 ? -18.696 -0.277 27.813 1.00 78.56 89 GLU A O 1
ATOM 692 N N . LYS A 1 90 ? -18.001 -2.102 26.708 1.00 86.12 90 LYS A N 1
ATOM 693 C CA . LYS A 1 90 ? -18.762 -3.051 27.541 1.00 86.12 90 LYS A CA 1
ATOM 694 C C . LYS A 1 90 ? -18.352 -2.980 29.009 1.00 86.12 90 LYS A C 1
ATOM 696 O O . LYS A 1 90 ? -19.217 -2.855 29.871 1.00 86.12 90 LYS A O 1
ATOM 701 N N . LYS A 1 91 ? -17.047 -2.976 29.300 1.00 82.19 91 LYS A N 1
ATOM 702 C CA . LYS A 1 91 ? -16.538 -2.865 30.681 1.00 82.19 91 LYS A CA 1
ATOM 703 C C . LYS A 1 91 ? -16.948 -1.548 31.337 1.00 82.19 91 LYS A C 1
ATOM 705 O O . LYS A 1 91 ? -17.316 -1.530 32.511 1.00 82.19 91 LYS A O 1
ATOM 710 N N . VAL A 1 92 ? -16.905 -0.447 30.587 1.00 82.81 92 VAL A N 1
ATOM 711 C CA . VAL A 1 92 ? -17.356 0.862 31.076 1.00 82.81 92 VAL A CA 1
ATOM 712 C C . VAL A 1 92 ? -18.861 0.847 31.337 1.00 82.81 92 VAL A C 1
ATOM 714 O O . VAL A 1 92 ? -19.292 1.303 32.394 1.00 82.81 92 VAL A O 1
ATOM 717 N N . ASN A 1 93 ? -19.660 0.280 30.435 1.00 81.00 93 ASN A N 1
ATOM 718 C CA . ASN A 1 93 ? -21.110 0.223 30.593 1.00 81.00 93 ASN A CA 1
ATOM 719 C C . ASN A 1 93 ? -21.526 -0.662 31.780 1.00 81.00 93 ASN A C 1
ATOM 721 O O . ASN A 1 93 ? -22.372 -0.265 32.574 1.00 81.00 93 ASN A O 1
ATOM 725 N N . GLU A 1 94 ? -20.875 -1.810 31.983 1.00 77.75 94 GLU A N 1
ATOM 726 C CA . GLU A 1 94 ? -21.085 -2.661 33.163 1.00 77.75 94 GLU A CA 1
ATOM 727 C C . GLU A 1 94 ? -20.726 -1.937 34.471 1.00 77.75 94 GLU A C 1
ATOM 729 O O . GLU A 1 94 ? -21.460 -2.022 35.460 1.00 77.75 94 GLU A O 1
ATOM 734 N N . ALA A 1 95 ? -19.625 -1.181 34.486 1.00 78.00 95 ALA A N 1
ATOM 735 C CA . ALA A 1 95 ? -19.235 -0.380 35.643 1.00 78.00 95 ALA A CA 1
ATOM 736 C C . ALA A 1 95 ? -20.228 0.762 35.922 1.00 78.00 95 ALA A C 1
ATOM 738 O O . ALA A 1 95 ? -20.535 1.044 37.082 1.00 78.00 95 ALA A O 1
ATOM 739 N N . ILE A 1 96 ? -20.751 1.412 34.879 1.00 79.19 96 ILE A N 1
ATOM 740 C CA . ILE A 1 96 ? -21.786 2.444 35.009 1.00 79.19 96 ILE A CA 1
ATOM 741 C C . ILE A 1 96 ? -23.095 1.821 35.498 1.00 79.19 96 ILE A C 1
ATOM 743 O O . ILE A 1 96 ? -23.698 2.364 36.418 1.00 79.19 96 ILE A O 1
ATOM 747 N N . ALA A 1 97 ? -23.507 0.671 34.964 1.00 77.38 97 ALA A N 1
ATOM 748 C CA . ALA A 1 97 ? -24.726 -0.021 35.376 1.00 77.38 97 ALA A CA 1
ATOM 749 C C . ALA A 1 97 ? -24.702 -0.380 36.868 1.00 77.38 97 ALA A C 1
ATOM 751 O O . ALA A 1 97 ? -25.677 -0.108 37.568 1.00 77.38 97 ALA A O 1
ATOM 752 N N . LYS A 1 98 ? -23.574 -0.896 37.380 1.00 77.69 98 LYS A N 1
ATOM 753 C CA . LYS A 1 98 ? -23.392 -1.142 38.822 1.00 77.69 98 LYS A CA 1
ATOM 754 C C . LYS A 1 98 ? -23.498 0.149 39.632 1.00 77.69 98 LYS A C 1
ATOM 756 O O . LYS A 1 98 ? -24.322 0.231 40.532 1.00 77.69 98 LYS A O 1
ATOM 761 N N . LYS A 1 99 ? -22.775 1.204 39.237 1.00 77.81 99 LYS A N 1
ATOM 762 C CA . LYS A 1 99 ? -22.852 2.509 39.920 1.00 77.81 99 LYS A CA 1
ATOM 763 C C . LYS A 1 99 ? -24.258 3.115 39.906 1.00 77.81 99 LYS A C 1
ATOM 765 O O . LYS A 1 99 ? -24.643 3.778 40.864 1.00 77.81 99 LYS A O 1
ATOM 770 N N . VAL A 1 100 ? -25.016 2.940 38.825 1.00 75.50 100 VAL A N 1
ATOM 771 C CA . VAL A 1 100 ? -26.401 3.421 38.718 1.00 75.50 100 VAL A CA 1
ATOM 772 C C . VAL A 1 100 ? -27.330 2.592 39.602 1.00 75.50 100 VAL A C 1
ATOM 774 O O . VAL A 1 100 ? -28.194 3.173 40.255 1.00 75.50 100 VAL A O 1
ATOM 777 N N . ALA A 1 101 ? -27.155 1.270 39.659 1.00 76.50 101 ALA A N 1
ATOM 778 C CA . ALA A 1 101 ? -27.920 0.404 40.552 1.00 76.50 101 ALA A CA 1
ATOM 779 C C . ALA A 1 101 ? -27.662 0.748 42.027 1.00 76.50 101 ALA A C 1
ATOM 781 O O . ALA A 1 101 ? -28.621 0.948 42.768 1.00 76.50 101 ALA A O 1
ATOM 782 N N . ASP A 1 102 ? -26.399 0.926 42.419 1.00 76.94 102 ASP A N 1
ATOM 783 C CA . ASP A 1 102 ? -26.021 1.298 43.787 1.00 76.94 102 ASP A CA 1
ATOM 784 C C . ASP A 1 102 ? -26.603 2.663 44.176 1.00 76.94 102 ASP A C 1
ATOM 786 O O . ASP A 1 102 ? -27.174 2.821 45.254 1.00 76.94 102 ASP A O 1
ATOM 790 N N . LYS A 1 103 ? -26.535 3.651 43.270 1.00 76.69 103 LYS A N 1
ATOM 791 C CA . LYS A 1 103 ? -27.156 4.964 43.491 1.00 76.69 103 LYS A CA 1
ATOM 792 C C . LYS A 1 103 ? -28.672 4.869 43.633 1.00 76.69 103 LYS A C 1
ATOM 794 O O . LYS A 1 103 ? -29.213 5.463 44.556 1.00 76.69 103 LYS A O 1
ATOM 799 N N . LYS A 1 104 ? -29.355 4.114 42.767 1.00 74.44 104 LYS A N 1
ATOM 800 C CA . LYS A 1 104 ? -30.814 3.933 42.849 1.00 74.44 104 LYS A CA 1
ATOM 801 C C . LYS A 1 104 ? -31.237 3.195 44.120 1.00 74.44 104 LYS A C 1
ATOM 803 O O . LYS A 1 104 ? -32.262 3.541 44.696 1.00 74.44 104 LYS A O 1
ATOM 808 N N . ALA A 1 105 ? -30.462 2.207 44.565 1.00 69.75 105 ALA A N 1
ATOM 809 C CA . ALA A 1 105 ? -30.722 1.489 45.810 1.00 69.75 105 ALA A CA 1
ATOM 810 C C . ALA A 1 105 ? -30.545 2.401 47.034 1.00 69.75 105 ALA A C 1
ATOM 812 O O . ALA A 1 105 ? -31.397 2.401 47.920 1.00 69.75 105 ALA A O 1
ATOM 813 N N . ALA A 1 106 ? -29.497 3.230 47.051 1.00 72.19 106 ALA A N 1
ATOM 814 C CA . ALA A 1 106 ? -29.287 4.225 48.101 1.00 72.19 106 ALA A CA 1
ATOM 815 C C . ALA A 1 106 ? -30.400 5.287 48.126 1.00 72.19 106 ALA A C 1
ATOM 817 O O . ALA A 1 106 ? -30.885 5.649 49.195 1.00 72.19 106 ALA A O 1
ATOM 818 N N . GLU A 1 107 ? -30.850 5.752 46.959 1.00 69.62 107 GLU A N 1
ATOM 819 C CA . GLU A 1 107 ? -31.945 6.722 46.852 1.00 69.62 107 GLU A CA 1
ATOM 820 C C . GLU A 1 107 ? -33.282 6.126 47.318 1.00 69.62 107 GLU A C 1
ATOM 822 O O . GLU A 1 107 ? -34.044 6.795 48.010 1.00 69.62 107 GLU A O 1
ATOM 827 N N . ALA A 1 108 ? -33.552 4.853 47.005 1.00 69.94 108 ALA A N 1
ATOM 828 C CA . ALA A 1 108 ? -34.737 4.142 47.480 1.00 69.94 108 ALA A CA 1
ATOM 829 C C . ALA A 1 108 ? -34.712 3.909 49.000 1.00 69.94 108 ALA A C 1
ATOM 831 O O . ALA A 1 108 ? -35.735 4.100 49.654 1.00 69.94 108 ALA A O 1
ATOM 832 N N . ALA A 1 109 ? -33.553 3.555 49.568 1.00 71.19 109 ALA A N 1
ATOM 833 C CA . ALA A 1 109 ? -33.383 3.401 51.012 1.00 71.19 109 ALA A CA 1
ATOM 834 C C . ALA A 1 109 ? -33.593 4.732 51.753 1.00 71.19 109 ALA A C 1
ATOM 836 O O . ALA A 1 109 ? -34.358 4.782 52.711 1.00 71.19 109 ALA A O 1
ATOM 837 N N . ALA A 1 110 ? -33.013 5.826 51.249 1.00 70.88 110 ALA A N 1
ATOM 838 C CA . ALA A 1 110 ? -33.208 7.161 51.816 1.00 70.88 110 ALA A CA 1
ATOM 839 C C . ALA A 1 110 ? -34.671 7.629 51.723 1.00 70.88 110 ALA A C 1
ATOM 841 O O . ALA A 1 110 ? -35.183 8.275 52.638 1.00 70.88 110 ALA A O 1
ATOM 842 N N . LYS A 1 111 ? -35.375 7.289 50.634 1.00 73.88 111 LYS A N 1
ATOM 843 C CA . LYS A 1 111 ? -36.803 7.602 50.486 1.00 73.88 111 LYS A CA 1
ATOM 844 C C . LYS A 1 111 ? -37.670 6.801 51.460 1.00 73.88 111 LYS A C 1
ATOM 846 O O . LYS A 1 111 ? -38.592 7.372 52.029 1.00 73.88 111 LYS A O 1
ATOM 851 N N . ALA A 1 112 ? -37.350 5.524 51.674 1.00 68.00 112 ALA 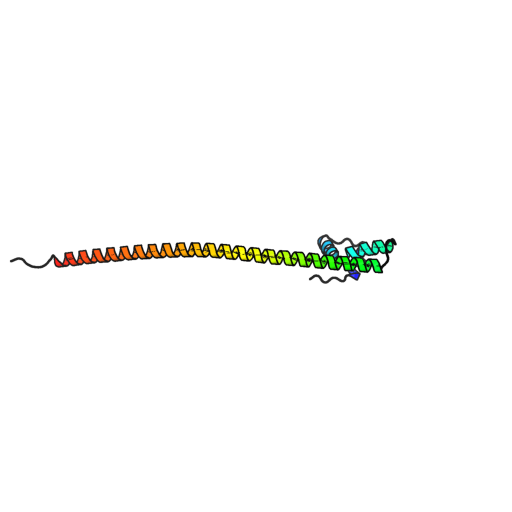A N 1
ATOM 852 C CA . ALA A 1 112 ? -38.044 4.666 52.630 1.00 68.00 112 ALA A CA 1
ATOM 853 C C . ALA A 1 112 ? -37.817 5.116 54.084 1.00 68.00 112 ALA A C 1
ATOM 855 O O . ALA A 1 112 ? -38.767 5.150 54.859 1.00 68.00 112 ALA A O 1
ATOM 856 N N . GLU A 1 113 ? -36.599 5.532 54.447 1.00 67.69 113 GLU A N 1
ATOM 857 C CA . GLU A 1 113 ? -36.325 6.136 55.760 1.00 67.69 113 GLU A CA 1
ATOM 858 C C . GLU A 1 113 ? -37.069 7.462 55.951 1.00 67.69 113 GLU A C 1
ATOM 860 O O . GLU A 1 113 ? -37.637 7.696 57.016 1.00 67.69 113 GLU A O 1
ATOM 865 N N . ALA A 1 114 ? -37.134 8.312 54.923 1.00 69.25 114 ALA A N 1
ATOM 866 C CA . ALA A 1 114 ? -37.878 9.568 54.993 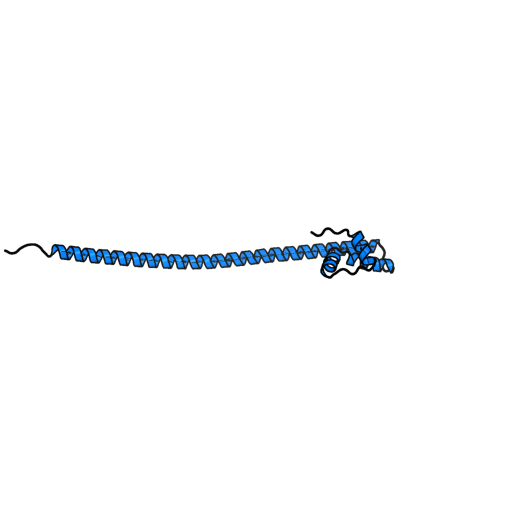1.00 69.25 114 ALA A CA 1
ATOM 867 C C . ALA A 1 114 ? -39.401 9.355 55.117 1.00 69.25 114 ALA A C 1
ATOM 869 O O . ALA A 1 114 ? -40.074 10.112 55.818 1.00 69.25 114 ALA A O 1
ATOM 870 N N . GLU A 1 115 ? -39.957 8.332 54.460 1.00 68.50 115 GLU A N 1
ATOM 871 C CA . GLU A 1 115 ? -41.370 7.954 54.607 1.00 68.50 115 GLU A CA 1
ATOM 872 C C . GLU A 1 115 ? -41.658 7.328 55.976 1.00 68.50 115 GLU A C 1
ATOM 874 O O . GLU A 1 115 ? -42.663 7.670 56.597 1.00 68.50 115 GLU A O 1
ATOM 879 N N . ALA A 1 116 ? -40.760 6.481 56.486 1.00 67.56 116 ALA A N 1
ATOM 880 C CA . ALA A 1 116 ? -40.875 5.903 57.822 1.00 67.56 116 ALA A CA 1
ATOM 881 C C . ALA A 1 116 ? -40.787 6.977 58.919 1.00 67.56 116 ALA A C 1
ATOM 883 O O . ALA A 1 116 ? -41.570 6.948 59.868 1.00 67.56 116 ALA A O 1
ATOM 884 N N . ALA A 1 117 ? -39.898 7.963 58.764 1.00 69.44 117 ALA A N 1
ATOM 885 C CA . ALA A 1 117 ? -39.801 9.106 59.667 1.00 69.44 117 ALA A CA 1
ATOM 886 C C . ALA A 1 117 ? -41.081 9.958 59.645 1.00 69.44 117 ALA A C 1
ATOM 888 O O . ALA A 1 117 ? -41.619 10.270 60.704 1.00 69.44 117 ALA A O 1
ATOM 889 N N . LYS A 1 118 ? -41.635 10.254 58.459 1.00 71.19 118 LYS A N 1
ATOM 890 C CA . LYS A 1 118 ? -42.920 10.966 58.339 1.00 71.19 118 LYS A CA 1
ATOM 891 C C . LYS A 1 118 ? -44.098 10.192 58.931 1.00 71.19 118 LYS A C 1
ATOM 893 O O . LYS A 1 118 ? -44.986 10.803 59.517 1.00 71.19 118 LYS A O 1
ATOM 898 N N . ALA A 1 119 ? -44.126 8.869 58.781 1.00 67.00 119 ALA A N 1
ATOM 899 C CA . ALA A 1 119 ? -45.173 8.031 59.359 1.00 67.00 119 ALA A CA 1
ATOM 900 C C . ALA A 1 119 ? -45.082 7.977 60.895 1.00 67.00 119 ALA A C 1
ATOM 902 O O . ALA A 1 119 ? -46.111 8.022 61.566 1.00 67.00 119 ALA A O 1
ATOM 903 N N . ALA A 1 120 ? -43.869 7.937 61.453 1.00 65.88 120 ALA A N 1
ATOM 904 C CA . ALA A 1 120 ? -43.648 8.003 62.897 1.00 65.88 120 ALA A CA 1
ATOM 905 C C . ALA A 1 120 ? -44.042 9.371 63.484 1.00 65.88 120 ALA A C 1
ATOM 907 O O . ALA A 1 120 ? -44.663 9.427 64.543 1.00 65.88 120 ALA A O 1
ATOM 908 N N . GLU A 1 121 ? -43.747 10.464 62.777 1.00 60.72 121 GLU A N 1
ATOM 909 C CA . GLU A 1 121 ? -44.124 11.822 63.188 1.00 60.72 121 GLU A CA 1
ATOM 910 C C . GLU A 1 121 ? -45.651 12.034 63.124 1.00 60.72 121 GLU A C 1
ATOM 912 O O . GLU A 1 121 ? -46.242 12.616 64.032 1.00 60.72 121 GLU A O 1
ATOM 917 N N . ALA A 1 122 ? -46.324 11.474 62.110 1.00 60.53 122 ALA A N 1
ATOM 918 C CA . ALA A 1 122 ? -47.786 11.488 62.011 1.00 60.53 122 ALA A CA 1
ATOM 919 C C . ALA A 1 122 ? -48.473 10.623 63.088 1.00 60.53 122 ALA A C 1
ATOM 921 O O . ALA A 1 122 ? -49.542 10.990 63.573 1.00 60.53 122 ALA A O 1
ATOM 922 N N . ALA A 1 123 ? -47.865 9.501 63.488 1.00 58.53 123 ALA A N 1
ATOM 923 C CA . ALA A 1 123 ? -48.368 8.665 64.579 1.00 58.53 123 ALA A CA 1
ATOM 924 C C . ALA A 1 123 ? -48.225 9.358 65.946 1.00 58.53 123 ALA A C 1
ATOM 926 O O . ALA A 1 123 ? -49.168 9.338 66.732 1.00 58.53 123 ALA A O 1
ATOM 927 N N . GLN A 1 124 ? -47.104 10.043 66.200 1.00 59.12 124 GLN A N 1
ATOM 928 C CA . GLN A 1 124 ? -46.924 10.840 67.422 1.00 59.12 124 GLN A CA 1
ATOM 929 C C . GLN A 1 124 ? -47.865 12.052 67.483 1.00 59.12 124 GLN A C 1
ATOM 931 O O . GLN A 1 124 ? -48.348 12.390 68.561 1.00 59.12 124 GLN A O 1
ATOM 936 N N . ALA A 1 125 ? -48.185 12.677 66.345 1.00 54.69 125 ALA A N 1
ATOM 937 C CA . ALA A 1 125 ? -49.174 13.754 66.291 1.00 54.69 125 ALA A CA 1
ATOM 938 C C . ALA A 1 125 ? -50.614 13.257 66.545 1.00 54.69 125 ALA A C 1
ATOM 940 O O . ALA A 1 125 ? -51.385 13.943 67.209 1.00 54.69 125 ALA A O 1
ATOM 941 N N . ALA A 1 126 ? -50.970 12.055 66.076 1.00 52.16 126 ALA A N 1
ATOM 942 C CA . ALA A 1 126 ? -52.278 11.444 66.336 1.00 52.16 126 ALA A CA 1
ATOM 943 C C . ALA A 1 126 ? -52.439 10.947 67.788 1.00 52.16 126 ALA A C 1
ATOM 945 O O . ALA A 1 126 ? -53.549 10.925 68.315 1.00 52.16 126 ALA A O 1
ATOM 946 N N . GLU A 1 127 ? -51.342 10.562 68.446 1.00 50.00 127 GLU A N 1
ATOM 947 C CA . GLU A 1 127 ? -51.347 10.146 69.854 1.00 50.00 127 GLU A CA 1
ATOM 948 C C . GLU A 1 127 ? -51.379 11.350 70.817 1.00 50.00 127 GLU A C 1
ATOM 950 O O . GLU A 1 127 ? -51.949 11.252 71.901 1.00 50.00 127 GLU A O 1
ATOM 955 N N . ALA A 1 128 ? -50.872 12.516 70.393 1.00 49.88 128 ALA A N 1
ATOM 956 C CA . ALA A 1 128 ? -51.028 13.779 71.118 1.00 49.88 128 ALA A CA 1
ATOM 957 C C . ALA A 1 128 ? -52.462 14.350 71.038 1.00 49.88 128 ALA A C 1
ATOM 959 O O . ALA A 1 128 ? -52.944 14.903 72.022 1.00 49.88 128 ALA A O 1
ATOM 960 N N . ASP A 1 129 ? -53.168 14.165 69.916 1.00 47.94 129 ASP A N 1
ATOM 961 C CA . ASP A 1 129 ? -54.549 14.654 69.725 1.00 47.94 129 ASP A CA 1
ATOM 962 C C . ASP A 1 129 ? -55.598 13.827 70.505 1.00 47.94 129 ASP A C 1
ATOM 964 O O . ASP A 1 129 ? -56.684 14.309 70.807 1.00 47.94 129 ASP A O 1
ATOM 968 N N . ASN A 1 130 ? -55.270 12.591 70.909 1.00 47.69 130 ASN A N 1
ATOM 969 C CA . ASN A 1 130 ? -56.150 11.739 71.727 1.00 47.69 130 ASN A CA 1
ATOM 970 C C . ASN A 1 130 ? -55.912 11.887 73.248 1.00 47.69 130 ASN A C 1
ATOM 972 O O . ASN A 1 130 ? -56.565 11.219 74.049 1.00 47.69 130 ASN A O 1
ATOM 976 N N . ALA A 1 131 ? -54.972 12.743 73.666 1.00 44.81 131 ALA A N 1
ATOM 977 C CA . ALA A 1 131 ? -54.687 13.008 75.078 1.00 44.81 131 ALA A CA 1
ATOM 978 C C . ALA A 1 131 ? -55.422 14.245 75.637 1.00 44.81 131 ALA A C 1
ATOM 980 O O . ALA A 1 131 ? -55.333 14.505 76.837 1.00 44.81 131 ALA A O 1
ATOM 981 N N . GLU A 1 132 ? -56.177 14.984 74.815 1.00 46.97 132 GLU A N 1
ATOM 982 C CA . GLU A 1 132 ? -56.878 16.204 75.237 1.00 46.97 132 GLU A CA 1
ATOM 983 C C . GLU A 1 132 ? -58.391 16.155 74.925 1.00 46.97 132 GLU A C 1
ATOM 985 O O . GLU A 1 132 ? -58.880 16.896 74.083 1.00 46.97 132 GLU A O 1
ATOM 990 N N . ALA A 1 133 ? -59.133 15.248 75.592 1.00 43.84 133 ALA A N 1
ATOM 991 C CA . ALA A 1 133 ? -60.508 15.423 76.134 1.00 43.84 133 ALA A CA 1
ATOM 992 C C . ALA A 1 133 ? -61.246 14.070 76.321 1.00 43.84 133 ALA A C 1
ATOM 994 O O . ALA A 1 133 ? -61.169 13.239 75.416 1.00 43.84 133 ALA A O 1
ATOM 995 N N . PRO A 1 134 ? -62.076 13.839 77.375 1.00 55.66 134 PRO A N 1
ATOM 996 C CA . PRO A 1 134 ? -62.406 14.634 78.577 1.00 55.66 134 PRO A CA 1
ATOM 997 C C . PRO A 1 134 ? -62.092 13.824 79.883 1.00 55.66 134 PRO A C 1
ATOM 999 O O . PRO A 1 134 ? -61.660 12.682 79.809 1.00 55.66 134 PRO A O 1
ATOM 1002 N N . ALA A 1 135 ? -62.234 14.273 81.133 1.00 39.78 135 ALA A N 1
ATOM 1003 C CA . ALA A 1 135 ? -63.233 15.145 81.730 1.00 39.78 135 ALA A CA 1
ATOM 1004 C C . ALA A 1 135 ? -62.777 15.631 83.124 1.00 39.78 135 ALA A C 1
ATOM 1006 O O . ALA A 1 135 ? -62.257 14.849 83.922 1.00 39.78 135 ALA A O 1
ATOM 1007 N N . GLU A 1 136 ? -63.062 16.900 83.422 1.00 44.59 136 GLU A N 1
ATOM 1008 C CA . GLU A 1 136 ? -63.428 17.342 84.770 1.00 44.59 136 GLU A CA 1
ATOM 1009 C C . GLU A 1 136 ? -64.689 16.591 85.237 1.00 44.59 136 GLU A C 1
ATOM 1011 O O . GLU A 1 136 ? -65.686 16.559 84.510 1.00 44.59 136 GLU A O 1
ATOM 1016 N N . ALA A 1 137 ? -64.650 16.036 86.451 1.00 38.34 137 ALA A N 1
ATOM 1017 C CA . ALA A 1 137 ? -65.785 15.872 87.364 1.00 38.34 137 ALA A CA 1
ATOM 1018 C C . ALA A 1 137 ? -65.264 15.592 88.781 1.00 38.34 137 ALA A C 1
ATOM 1020 O O . ALA A 1 137 ? -64.409 14.686 88.921 1.00 38.34 137 ALA A O 1
#

Radius of gyration: 41.7 Å; chains: 1; bounding box: 87×28×113 Å

Foldseek 3Di:
DDDDPLVVVLVVVLVPDDDDPVVVVVCVLVCSVVLNVLVVCCVVVVDHPVVSVVVSVVVVVVSVVVVVVVVVVVVVVVVVVVVVVVVVVVVVVVVVVVVVVVVVVVVVVVVVVVVVVVVVVVVVVVVVVVVDDDDDD

Secondary structure (DSSP, 8-state):
-----HHHHHHHHHTT----HHHHHHHHHHTHHHHHHHHHHHHTTSS-HHHHHHHHHHHHHHHHHHHHHHHHHHHHHHHHHHHHHHHHHHHHHHHHHHHHHHHHHHHHHHHHHHHHHHHHHHHHHHHHHTSS-----